Protein AF-A0AA42NVT4-F1 (afdb_monomer_lite)

Secondary structure (DSSP, 8-state):
---TT-EEEESSGGG-SB-EEEEEEEEETTEEEEEETTS-EEEGGGEEEPPHHHHHHTB-TTSHHHHHHHH---HHHHHHHHHHHHHHHHHTS---

Sequence (96 aa):
MFKVGDKVLTIDPWFGNALLIIDDFRECEGTYYAIFSDGGFFRVNALRTATRNEITAGYRAGSKEFDLYWYGQSEADAIKEYEGYQEDLIQGGESQ

Structure (mmCIF, N/CA/C/O backbone):
data_AF-A0AA42NVT4-F1
#
_entry.id   AF-A0AA42NVT4-F1
#
loop_
_atom_site.group_PDB
_atom_site.id
_atom_site.type_symbol
_atom_site.label_atom_id
_atom_site.label_alt_id
_atom_site.label_comp_id
_atom_site.label_asym_id
_atom_site.label_entity_id
_atom_site.label_seq_id
_atom_site.pdbx_PDB_ins_code
_atom_site.Cartn_x
_atom_site.Cartn_y
_atom_site.Cartn_z
_atom_site.occupancy
_atom_site.B_iso_or_equiv
_atom_site.auth_seq_id
_atom_site.auth_comp_id
_atom_site.auth_asym_id
_atom_site.auth_atom_id
_atom_site.pdbx_PDB_model_num
ATOM 1 N N . MET A 1 1 ? 15.641 -2.256 -0.823 1.00 85.38 1 MET A N 1
ATOM 2 C CA . MET A 1 1 ? 15.267 -2.504 -2.230 1.00 85.38 1 MET A CA 1
ATOM 3 C C . MET A 1 1 ? 13.919 -3.197 -2.220 1.00 85.38 1 MET A C 1
ATOM 5 O O . MET A 1 1 ? 13.759 -4.092 -1.398 1.00 85.38 1 MET A O 1
ATOM 9 N N . PHE A 1 2 ? 12.966 -2.736 -3.032 1.00 95.88 2 PHE A N 1
ATOM 10 C CA . PHE A 1 2 ? 11.622 -3.321 -3.091 1.00 95.88 2 PHE A CA 1
ATOM 11 C C . PHE A 1 2 ? 11.602 -4.628 -3.884 1.00 95.88 2 PHE A C 1
ATOM 13 O O . PHE A 1 2 ? 12.475 -4.858 -4.722 1.00 95.88 2 PHE A O 1
ATOM 20 N N . LYS A 1 3 ? 10.583 -5.451 -3.636 1.00 96.81 3 LYS A N 1
ATOM 21 C CA . LYS A 1 3 ? 10.287 -6.690 -4.363 1.00 96.81 3 LYS A CA 1
ATOM 22 C C . LYS A 1 3 ? 8.780 -6.873 -4.567 1.00 96.81 3 LYS A C 1
ATOM 24 O O . LYS A 1 3 ? 7.970 -6.239 -3.896 1.00 96.81 3 LYS A O 1
ATOM 29 N N . VAL A 1 4 ? 8.418 -7.781 -5.473 1.00 97.81 4 VAL A N 1
ATOM 30 C CA . VAL A 1 4 ? 7.027 -8.217 -5.664 1.00 97.81 4 VAL A CA 1
ATOM 31 C C . VAL A 1 4 ? 6.467 -8.748 -4.340 1.00 97.81 4 VAL A C 1
ATOM 33 O O . VAL A 1 4 ? 7.153 -9.452 -3.594 1.00 97.81 4 VAL A O 1
ATOM 36 N N . GLY A 1 5 ? 5.229 -8.366 -4.038 1.00 97.44 5 GLY A N 1
ATOM 37 C CA . GLY A 1 5 ? 4.527 -8.645 -2.789 1.00 97.44 5 GLY A CA 1
ATOM 38 C C . GLY A 1 5 ? 4.797 -7.643 -1.663 1.00 97.44 5 GLY A C 1
ATOM 39 O O . GLY A 1 5 ? 4.132 -7.719 -0.624 1.00 97.44 5 GLY A O 1
ATOM 40 N N . ASP A 1 6 ? 5.732 -6.700 -1.834 1.00 98.06 6 ASP A N 1
ATOM 41 C CA . ASP A 1 6 ? 5.938 -5.649 -0.840 1.00 98.06 6 ASP A CA 1
ATOM 42 C C . ASP A 1 6 ? 4.707 -4.744 -0.752 1.00 98.06 6 ASP A C 1
ATOM 44 O O . ASP A 1 6 ? 4.149 -4.287 -1.753 1.00 98.06 6 ASP A O 1
ATOM 48 N N . LYS A 1 7 ? 4.315 -4.469 0.492 1.00 98.19 7 LYS A N 1
ATOM 49 C CA . LYS A 1 7 ? 3.263 -3.521 0.840 1.00 98.19 7 LYS A CA 1
ATOM 50 C C . LYS A 1 7 ? 3.876 -2.133 0.988 1.00 98.19 7 LYS A C 1
ATOM 52 O O . LYS A 1 7 ? 4.753 -1.920 1.832 1.00 98.19 7 LYS A O 1
ATOM 57 N N . VAL A 1 8 ? 3.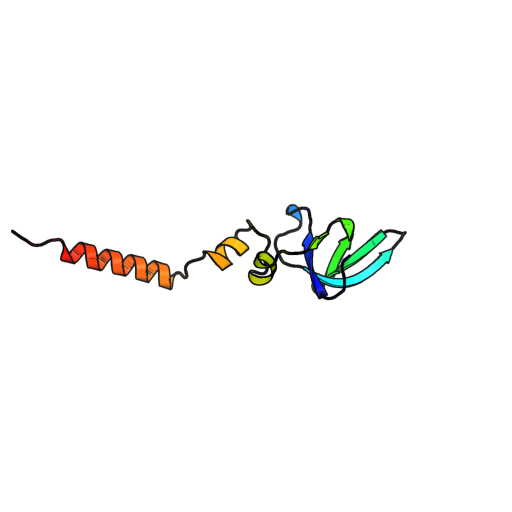428 -1.199 0.164 1.00 98.00 8 VAL A N 1
ATOM 58 C CA . VAL A 1 8 ? 4.026 0.128 0.023 1.00 98.00 8 VAL A CA 1
ATOM 59 C C . VAL A 1 8 ? 2.968 1.220 0.038 1.00 98.00 8 VAL A C 1
ATOM 61 O O . VAL A 1 8 ? 1.771 0.976 -0.099 1.00 98.00 8 VAL A O 1
ATOM 64 N N . LEU A 1 9 ? 3.442 2.444 0.219 1.00 97.75 9 LEU A N 1
ATOM 65 C CA . LEU A 1 9 ? 2.677 3.671 0.060 1.00 97.75 9 LEU A CA 1
ATOM 66 C C . LEU A 1 9 ? 3.495 4.630 -0.802 1.00 97.75 9 LEU A C 1
ATOM 68 O O . LEU A 1 9 ? 4.729 4.558 -0.835 1.00 97.75 9 LEU A O 1
ATOM 72 N N . THR A 1 10 ? 2.827 5.571 -1.459 1.00 97.12 10 THR A N 1
ATOM 73 C CA . THR A 1 10 ? 3.513 6.729 -2.037 1.00 97.12 10 THR A CA 1
ATOM 74 C C . THR A 1 10 ? 4.207 7.532 -0.936 1.00 97.12 10 THR A C 1
ATOM 76 O O . THR A 1 10 ? 3.798 7.525 0.227 1.00 97.12 10 THR A O 1
ATOM 79 N N . ILE A 1 11 ? 5.276 8.248 -1.261 1.00 96.31 11 ILE A N 1
ATOM 80 C CA . ILE A 1 11 ? 5.899 9.167 -0.301 1.00 96.31 11 ILE A CA 1
ATOM 81 C C . ILE A 1 11 ? 4.930 10.322 -0.021 1.00 96.31 11 ILE A C 1
ATOM 83 O O . ILE A 1 11 ? 4.578 10.564 1.136 1.00 96.31 11 ILE A O 1
ATOM 87 N N . ASP A 1 12 ? 4.433 10.955 -1.085 1.00 95.06 12 ASP A N 1
ATOM 88 C CA . ASP A 1 12 ? 3.481 12.059 -1.006 1.00 95.06 12 ASP A CA 1
ATOM 89 C C . ASP A 1 12 ? 2.057 11.542 -0.691 1.00 95.06 12 ASP A C 1
ATOM 91 O O . ASP A 1 12 ? 1.528 10.708 -1.440 1.00 95.06 12 ASP A O 1
ATOM 95 N N . PRO A 1 13 ? 1.437 11.991 0.419 1.00 93.44 13 PRO A N 1
ATOM 96 C CA . PRO A 1 13 ? 0.093 11.578 0.821 1.00 93.44 13 PRO A CA 1
ATOM 97 C C . PRO A 1 13 ? -1.021 12.056 -0.117 1.00 93.44 13 PRO A C 1
ATOM 99 O O . PRO A 1 13 ? -2.116 11.50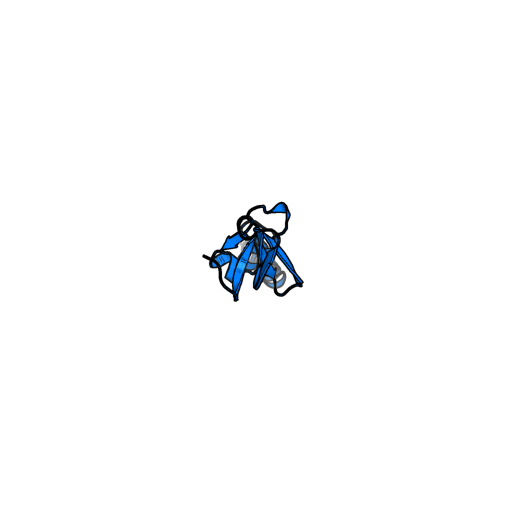1 -0.061 1.00 93.44 13 PRO A O 1
ATOM 102 N N . TRP A 1 14 ? -0.772 13.029 -0.998 1.00 94.38 14 TRP A N 1
ATOM 103 C CA . TRP A 1 14 ? -1.771 13.512 -1.955 1.00 94.38 14 TRP A CA 1
ATOM 104 C C . TRP A 1 14 ? -2.291 12.407 -2.890 1.00 94.38 14 TRP A C 1
ATOM 106 O O . TRP A 1 14 ? -3.451 12.428 -3.292 1.00 94.38 14 TRP A O 1
ATOM 116 N N . PHE A 1 15 ? -1.462 11.401 -3.185 1.00 92.44 15 PHE A N 1
ATOM 117 C CA . PHE A 1 15 ? -1.828 10.264 -4.040 1.00 92.44 15 PHE A CA 1
ATOM 118 C C . PHE A 1 15 ? -2.690 9.202 -3.345 1.00 92.44 15 PHE A C 1
ATOM 120 O O . PHE A 1 15 ? -3.084 8.227 -3.982 1.00 92.44 15 PHE A O 1
ATOM 127 N N . GLY A 1 16 ? -2.987 9.380 -2.058 1.00 93.12 16 GLY A N 1
ATOM 128 C CA . GLY A 1 16 ? -3.917 8.540 -1.322 1.00 93.12 16 GLY A CA 1
ATOM 129 C C . GLY A 1 16 ? -3.326 7.855 -0.094 1.00 93.12 16 GLY A C 1
ATOM 130 O O . GLY A 1 16 ? -2.131 7.917 0.226 1.00 93.12 16 GLY A O 1
ATOM 131 N N . ASN A 1 17 ? -4.239 7.188 0.610 1.00 95.94 17 ASN A N 1
ATOM 132 C CA . ASN A 1 17 ? -3.988 6.568 1.906 1.00 95.94 17 ASN A CA 1
ATOM 133 C C . ASN A 1 17 ? -4.059 5.040 1.869 1.00 95.94 17 ASN A C 1
ATOM 135 O O . ASN A 1 17 ? -3.671 4.410 2.847 1.00 95.94 17 ASN A O 1
ATOM 139 N N . ALA A 1 18 ? -4.559 4.447 0.784 1.00 94.12 18 ALA A N 1
ATOM 140 C CA . ALA A 1 18 ? -4.698 3.002 0.666 1.00 94.12 18 ALA A CA 1
ATOM 141 C C . ALA A 1 18 ? -3.336 2.326 0.480 1.00 94.12 18 ALA A C 1
ATOM 143 O O . ALA A 1 18 ? -2.457 2.849 -0.208 1.00 94.12 18 ALA A O 1
ATOM 144 N N . LEU A 1 19 ? -3.175 1.151 1.087 1.00 95.81 19 LEU A N 1
ATOM 145 C CA . LEU A 1 19 ? -2.003 0.313 0.874 1.00 95.81 19 LEU A CA 1
ATOM 146 C C . LEU A 1 19 ? -1.928 -0.165 -0.582 1.00 95.81 19 LEU A C 1
ATOM 148 O O . LEU A 1 19 ? -2.907 -0.678 -1.118 1.00 95.81 19 LEU A O 1
ATOM 152 N N . LEU A 1 20 ? -0.741 -0.085 -1.176 1.00 97.12 20 LEU A N 1
ATOM 153 C CA . LEU A 1 20 ? -0.456 -0.637 -2.497 1.00 97.12 20 LEU A CA 1
ATOM 154 C C . LEU A 1 20 ? 0.382 -1.908 -2.347 1.00 97.12 20 LEU A C 1
ATOM 156 O O . LEU A 1 20 ? 1.237 -1.998 -1.462 1.00 97.12 20 LEU A O 1
ATOM 160 N N . ILE A 1 21 ? 0.156 -2.893 -3.214 1.00 98.00 21 ILE A N 1
ATOM 161 C CA . ILE A 1 21 ? 0.935 -4.135 -3.252 1.00 98.00 21 ILE A CA 1
ATOM 162 C C . ILE A 1 21 ? 1.632 -4.199 -4.599 1.00 98.00 21 ILE A C 1
ATOM 164 O O . ILE A 1 21 ? 0.970 -4.147 -5.632 1.00 98.00 21 ILE A O 1
ATOM 168 N N . ILE A 1 22 ? 2.959 -4.295 -4.581 1.00 98.38 22 ILE A N 1
ATOM 169 C CA . ILE A 1 22 ? 3.744 -4.434 -5.808 1.00 98.38 22 ILE A CA 1
ATOM 170 C C . ILE A 1 22 ? 3.469 -5.807 -6.420 1.00 98.38 22 ILE A C 1
ATOM 172 O O . ILE A 1 22 ? 3.697 -6.824 -5.767 1.00 98.38 22 ILE A O 1
ATOM 176 N N . ASP A 1 23 ? 3.028 -5.823 -7.669 1.00 98.25 23 ASP A N 1
ATOM 177 C CA . ASP A 1 23 ? 2.758 -7.035 -8.444 1.00 98.25 23 ASP A CA 1
ATOM 178 C C . ASP A 1 23 ? 3.855 -7.299 -9.484 1.00 98.25 23 ASP A C 1
ATOM 180 O O . ASP A 1 23 ? 4.299 -8.431 -9.655 1.00 98.25 23 ASP A O 1
ATOM 184 N N . ASP A 1 24 ? 4.375 -6.241 -10.110 1.00 98.00 24 ASP A N 1
ATOM 185 C CA . ASP A 1 24 ? 5.433 -6.342 -11.116 1.00 98.00 24 ASP A CA 1
ATOM 186 C C . ASP A 1 24 ? 6.309 -5.079 -11.141 1.00 98.00 24 ASP A C 1
ATOM 188 O O . ASP A 1 24 ? 5.982 -4.048 -10.544 1.00 98.00 24 ASP A O 1
ATOM 192 N N . PHE A 1 25 ? 7.428 -5.145 -11.857 1.00 97.50 25 PHE A N 1
ATOM 193 C CA . PHE A 1 25 ? 8.259 -3.993 -12.168 1.00 97.50 25 PHE A CA 1
ATOM 194 C C . PHE A 1 25 ? 8.477 -3.855 -13.669 1.00 97.50 25 PHE A C 1
ATOM 196 O O . PHE A 1 25 ? 8.766 -4.820 -14.372 1.00 97.50 25 PHE A O 1
ATOM 203 N N . ARG A 1 26 ? 8.440 -2.614 -14.156 1.00 96.81 26 ARG A N 1
ATOM 204 C CA . ARG A 1 26 ? 8.715 -2.301 -15.558 1.00 96.81 26 ARG A CA 1
ATOM 205 C C . ARG A 1 26 ? 9.737 -1.184 -15.672 1.00 96.81 26 ARG A C 1
ATOM 207 O O . ARG A 1 26 ? 9.596 -0.131 -15.055 1.00 96.81 26 ARG A O 1
ATOM 214 N N . GLU A 1 27 ? 10.738 -1.400 -16.514 1.00 95.75 27 GLU A N 1
ATOM 215 C CA . GLU A 1 27 ? 11.659 -0.351 -16.936 1.00 95.75 27 GLU A CA 1
ATOM 216 C C . GLU A 1 27 ? 11.178 0.266 -18.252 1.00 95.75 27 GLU A C 1
ATOM 218 O O . GLU A 1 27 ? 10.811 -0.446 -19.187 1.00 95.75 27 GLU A O 1
ATOM 223 N N . CYS A 1 28 ? 11.165 1.595 -18.324 1.00 93.06 28 CYS A N 1
ATOM 224 C CA . CYS A 1 28 ? 10.860 2.341 -19.538 1.00 93.06 28 CYS A CA 1
ATOM 225 C C . CYS A 1 28 ? 11.734 3.596 -19.582 1.00 93.06 28 CYS A C 1
ATOM 227 O O . CYS A 1 28 ? 11.743 4.365 -18.620 1.00 93.06 28 CYS A O 1
ATOM 229 N N . GLU A 1 29 ? 12.484 3.782 -20.673 1.00 93.44 29 GLU A N 1
ATOM 230 C CA . GLU A 1 29 ? 13.361 4.947 -20.891 1.00 93.44 29 GLU A CA 1
ATOM 231 C C . GLU A 1 29 ? 14.313 5.231 -19.706 1.00 93.44 29 GLU A C 1
ATOM 233 O O . GLU A 1 29 ? 14.506 6.372 -19.291 1.00 93.44 29 GLU A O 1
ATOM 238 N N . GLY A 1 30 ? 14.878 4.177 -19.104 1.00 92.19 30 GLY A N 1
ATOM 239 C CA . GLY A 1 30 ? 15.788 4.286 -17.955 1.00 92.19 30 GLY A CA 1
ATOM 240 C C . GLY A 1 30 ? 15.111 4.655 -16.629 1.00 92.19 30 GLY A C 1
ATOM 241 O O . GLY A 1 30 ? 15.790 4.905 -15.635 1.00 92.19 30 GLY A O 1
ATOM 242 N N . THR A 1 31 ? 13.777 4.692 -16.586 1.00 93.94 31 THR A N 1
ATOM 243 C CA . THR A 1 31 ? 13.002 4.874 -15.355 1.00 93.94 31 THR A CA 1
ATOM 244 C C . THR A 1 31 ? 12.365 3.556 -14.928 1.00 93.94 31 THR A C 1
ATOM 246 O O . THR A 1 31 ? 11.742 2.865 -15.733 1.00 93.94 31 THR A O 1
ATOM 249 N N . TYR A 1 32 ? 12.483 3.233 -13.640 1.00 95.12 32 TYR A N 1
ATOM 250 C CA . TYR A 1 32 ? 11.940 2.008 -13.057 1.00 95.12 32 TYR A CA 1
ATOM 251 C C . TYR A 1 32 ? 10.606 2.273 -12.347 1.00 95.12 32 TYR A C 1
ATOM 253 O O . TYR A 1 32 ? 10.517 3.123 -11.451 1.00 95.12 32 TYR A O 1
ATOM 261 N N . TYR A 1 33 ? 9.572 1.541 -12.748 1.00 97.56 33 TYR A N 1
ATOM 262 C CA . TYR A 1 33 ? 8.207 1.650 -12.243 1.00 97.56 33 TYR A CA 1
ATOM 263 C C . TYR A 1 33 ? 7.814 0.378 -11.497 1.00 97.56 33 TYR A C 1
ATOM 265 O O . TYR A 1 33 ? 8.128 -0.723 -11.945 1.00 97.56 33 TYR A O 1
ATOM 273 N N . ALA A 1 34 ? 7.105 0.535 -10.381 1.00 97.88 34 ALA A N 1
ATOM 274 C CA . ALA A 1 34 ? 6.360 -0.549 -9.756 1.00 97.88 34 ALA A CA 1
ATOM 275 C C . ALA A 1 34 ? 4.925 -0.528 -10.288 1.00 97.88 34 ALA A C 1
ATOM 277 O O . ALA A 1 34 ? 4.309 0.540 -10.363 1.00 97.88 34 ALA A O 1
ATOM 278 N N . ILE A 1 35 ? 4.424 -1.702 -10.647 1.00 97.94 35 ILE A N 1
ATOM 279 C CA . ILE A 1 35 ? 3.042 -1.951 -11.049 1.00 97.94 35 ILE A CA 1
ATOM 280 C C . ILE A 1 35 ? 2.328 -2.580 -9.856 1.00 97.94 35 ILE A C 1
ATOM 282 O O . ILE A 1 35 ? 2.888 -3.464 -9.202 1.00 97.94 35 ILE A O 1
ATOM 286 N N . PHE A 1 36 ? 1.123 -2.114 -9.547 1.00 97.50 36 PHE A N 1
ATOM 287 C CA . PHE A 1 36 ? 0.370 -2.568 -8.381 1.00 97.50 36 PHE A CA 1
ATOM 288 C C . PHE A 1 36 ? -0.765 -3.512 -8.761 1.00 97.50 36 PHE A C 1
ATOM 290 O O . PHE A 1 36 ? -1.293 -3.460 -9.871 1.00 97.50 36 PHE A O 1
ATOM 297 N N . SER A 1 37 ? -1.183 -4.340 -7.803 1.00 94.88 37 SER A N 1
ATOM 298 C CA . SER A 1 37 ? -2.266 -5.316 -7.983 1.00 94.88 37 SER A CA 1
ATOM 299 C C . SER A 1 37 ? -3.624 -4.695 -8.345 1.00 94.88 37 SER A C 1
ATOM 301 O O . SER A 1 37 ? -4.504 -5.391 -8.842 1.00 94.88 37 SER A O 1
ATOM 303 N N . ASP A 1 38 ? -3.819 -3.402 -8.075 1.00 92.06 38 ASP A N 1
ATOM 304 C CA . ASP A 1 38 ? -5.022 -2.638 -8.433 1.00 92.06 38 ASP A CA 1
ATOM 305 C C . ASP A 1 38 ? -4.972 -2.039 -9.855 1.00 92.06 38 ASP A C 1
ATOM 307 O O . ASP A 1 38 ? -5.921 -1.385 -10.288 1.00 92.06 38 ASP A O 1
ATOM 311 N N . GLY A 1 39 ? -3.885 -2.275 -10.597 1.00 91.12 39 GLY A N 1
ATOM 312 C CA . GLY A 1 39 ? -3.664 -1.764 -11.950 1.00 91.12 39 GLY A CA 1
ATOM 313 C C . GLY A 1 39 ? -2.979 -0.395 -12.017 1.00 91.12 39 GLY A C 1
ATOM 314 O O . GLY A 1 39 ? -2.710 0.089 -13.118 1.00 91.12 39 GLY A O 1
ATOM 315 N N . GLY A 1 40 ? -2.673 0.236 -10.878 1.00 94.69 40 GLY A N 1
ATOM 316 C CA . GLY A 1 40 ? -1.910 1.482 -10.817 1.00 94.69 40 GLY A CA 1
ATOM 317 C C . GLY A 1 40 ? -0.405 1.290 -11.039 1.00 94.69 40 GLY A C 1
ATOM 318 O O . GLY A 1 40 ? 0.121 0.175 -11.024 1.00 94.69 40 GLY A O 1
ATOM 319 N N . PHE A 1 41 ? 0.323 2.398 -11.203 1.00 96.12 41 PHE A N 1
ATOM 320 C CA . PHE A 1 41 ? 1.787 2.385 -11.243 1.00 96.12 41 PHE A CA 1
ATOM 321 C C . PHE A 1 41 ? 2.395 3.669 -10.672 1.00 96.12 41 PHE A C 1
ATOM 323 O O . PHE A 1 41 ? 1.836 4.756 -10.803 1.00 96.12 41 PHE A O 1
ATOM 330 N N . PHE A 1 42 ? 3.584 3.551 -10.080 1.00 97.00 42 PHE A N 1
ATOM 331 C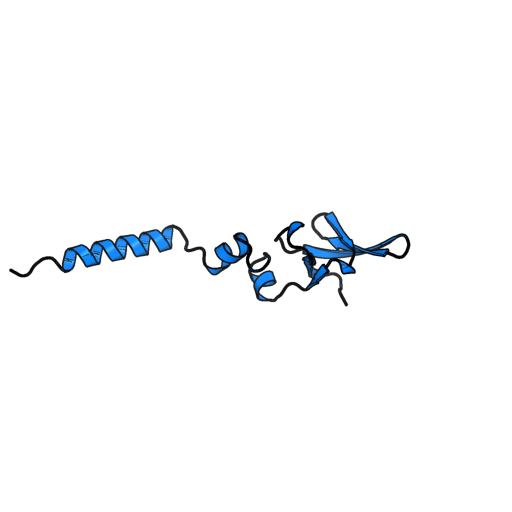 CA . PHE A 1 42 ? 4.405 4.687 -9.653 1.00 97.00 42 PHE A CA 1
ATOM 332 C C . PHE A 1 42 ? 5.877 4.419 -9.946 1.00 97.00 42 PHE A C 1
ATOM 334 O O . PHE A 1 42 ? 6.331 3.274 -9.990 1.00 97.00 42 PHE A O 1
ATOM 341 N N . ARG A 1 43 ? 6.656 5.493 -10.112 1.00 96.12 43 ARG A N 1
ATOM 342 C CA . ARG A 1 43 ? 8.118 5.385 -10.116 1.00 96.12 43 ARG A CA 1
ATOM 343 C C . ARG A 1 43 ? 8.575 4.837 -8.772 1.00 96.12 43 ARG A C 1
ATOM 345 O O . ARG A 1 43 ? 8.087 5.270 -7.731 1.00 96.12 43 ARG A O 1
ATOM 352 N N . VAL A 1 44 ? 9.556 3.944 -8.783 1.00 96.19 44 VAL A N 1
ATOM 353 C CA . VAL A 1 44 ? 10.030 3.298 -7.552 1.00 96.19 44 VAL A CA 1
ATOM 354 C C . VAL A 1 44 ? 10.570 4.302 -6.525 1.00 96.19 44 VAL A C 1
ATOM 356 O O . VAL A 1 44 ? 10.398 4.111 -5.324 1.00 96.19 44 VAL A O 1
ATOM 359 N N . ASN A 1 45 ? 11.154 5.415 -6.975 1.00 95.12 45 ASN A N 1
ATOM 360 C CA . ASN A 1 45 ? 11.637 6.481 -6.092 1.00 95.12 45 ASN A CA 1
ATOM 361 C C . ASN A 1 45 ? 10.524 7.324 -5.442 1.00 95.12 45 ASN A C 1
ATOM 363 O O . ASN A 1 45 ? 10.819 8.110 -4.548 1.00 95.12 45 ASN A O 1
ATOM 367 N N . ALA A 1 46 ? 9.269 7.171 -5.870 1.00 96.56 46 ALA A N 1
ATOM 368 C CA . ALA A 1 46 ? 8.109 7.826 -5.276 1.00 96.56 46 ALA A CA 1
ATOM 369 C C . ALA A 1 46 ? 7.439 6.966 -4.188 1.00 96.56 46 ALA A C 1
ATOM 371 O O . ALA A 1 46 ? 6.373 7.335 -3.693 1.00 96.56 46 ALA A O 1
ATOM 372 N N . LEU A 1 47 ? 8.039 5.828 -3.817 1.00 97.50 47 LEU A N 1
ATOM 373 C CA . LEU A 1 47 ? 7.473 4.846 -2.893 1.00 97.50 47 LEU A CA 1
ATOM 374 C C . LEU A 1 47 ? 8.277 4.731 -1.599 1.00 97.50 47 LEU A C 1
ATOM 376 O O . LEU A 1 47 ? 9.496 4.896 -1.573 1.00 97.50 47 LEU A O 1
ATOM 380 N N . ARG A 1 48 ? 7.578 4.361 -0.526 1.00 97.50 48 ARG A N 1
ATOM 381 C CA . ARG A 1 48 ? 8.155 3.921 0.747 1.00 97.50 48 ARG A CA 1
ATOM 382 C C . ARG A 1 48 ? 7.511 2.617 1.200 1.00 97.50 48 ARG A C 1
ATOM 384 O O . ARG A 1 48 ? 6.350 2.346 0.894 1.00 97.50 48 ARG A O 1
ATOM 391 N N . THR A 1 49 ? 8.235 1.836 1.991 1.00 97.62 49 THR A N 1
ATOM 392 C CA . THR A 1 49 ? 7.658 0.665 2.657 1.00 97.62 49 THR A CA 1
ATOM 393 C C . THR A 1 49 ? 6.562 1.108 3.626 1.00 97.62 49 THR A C 1
ATOM 395 O O . THR A 1 49 ? 6.709 2.117 4.328 1.00 97.62 49 THR A O 1
ATOM 398 N N . ALA A 1 50 ? 5.4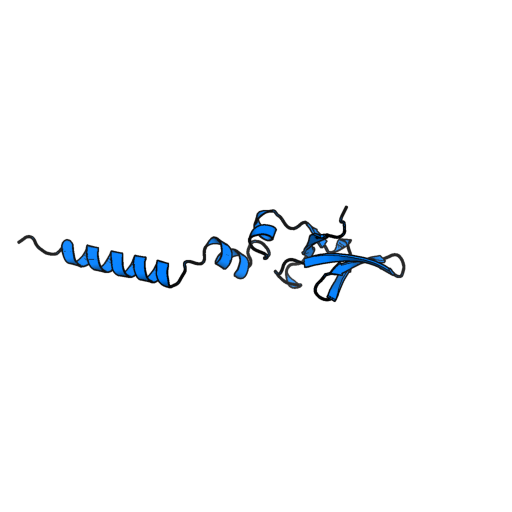59 0.364 3.668 1.00 97.69 50 ALA A N 1
ATOM 399 C CA . ALA A 1 50 ? 4.454 0.550 4.701 1.00 97.69 50 ALA A CA 1
ATOM 400 C C . ALA A 1 50 ? 4.993 0.055 6.054 1.00 97.69 50 ALA A C 1
ATOM 402 O O . ALA A 1 50 ? 5.704 -0.950 6.136 1.00 97.69 50 ALA A O 1
ATOM 403 N N . THR A 1 51 ? 4.667 0.762 7.131 1.00 97.62 51 THR A N 1
ATOM 404 C CA . THR A 1 51 ? 4.991 0.316 8.491 1.00 97.62 51 THR A CA 1
ATOM 405 C C . THR A 1 51 ? 4.095 -0.853 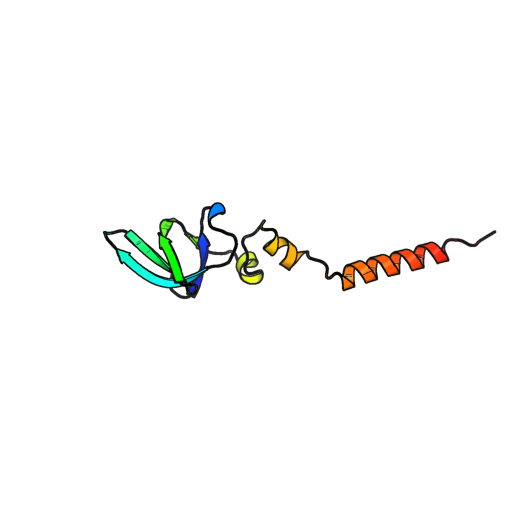8.905 1.00 97.62 51 THR A C 1
ATOM 407 O O . THR A 1 51 ? 3.050 -1.097 8.305 1.00 97.62 51 THR A O 1
ATOM 410 N N . ARG A 1 52 ? 4.461 -1.572 9.974 1.00 97.69 52 ARG A N 1
ATOM 411 C CA . ARG A 1 52 ? 3.644 -2.687 10.483 1.00 97.69 52 ARG A CA 1
ATOM 412 C C . ARG A 1 52 ? 2.212 -2.258 10.816 1.00 97.69 52 ARG A C 1
ATOM 414 O O . ARG A 1 52 ? 1.286 -2.982 10.479 1.00 97.69 52 ARG A O 1
ATOM 421 N N . ASN A 1 53 ? 2.033 -1.093 11.436 1.00 96.88 53 ASN A N 1
ATOM 422 C CA . ASN A 1 53 ? 0.703 -0.612 11.816 1.00 96.88 53 ASN A CA 1
ATOM 423 C C . ASN A 1 53 ? -0.132 -0.240 10.590 1.00 96.88 53 ASN A C 1
ATOM 425 O O . ASN A 1 53 ? -1.316 -0.551 10.550 1.00 96.88 53 ASN A O 1
ATOM 429 N N . GLU A 1 54 ? 0.488 0.375 9.581 1.00 97.69 54 GLU A N 1
ATOM 430 C CA . GLU A 1 54 ? -0.174 0.672 8.306 1.00 97.69 54 GLU A CA 1
ATOM 431 C C . GLU A 1 54 ? -0.568 -0.610 7.573 1.00 97.69 54 GLU A C 1
ATOM 433 O O . GLU A 1 54 ? -1.673 -0.704 7.057 1.00 97.69 54 GLU A O 1
ATOM 438 N N . ILE A 1 55 ? 0.296 -1.631 7.582 1.00 97.88 55 ILE A N 1
ATOM 439 C CA . ILE A 1 55 ? -0.009 -2.946 7.005 1.00 97.88 55 ILE A CA 1
ATOM 440 C C . ILE A 1 55 ? -1.198 -3.599 7.715 1.00 97.88 55 ILE A C 1
ATOM 442 O O . ILE A 1 55 ? -2.060 -4.158 7.044 1.00 97.88 55 ILE A O 1
ATOM 446 N N . THR A 1 56 ? -1.238 -3.546 9.048 1.00 95.94 56 THR A N 1
ATOM 447 C CA . THR A 1 56 ? -2.338 -4.114 9.838 1.00 95.94 56 THR A CA 1
ATOM 448 C C . THR A 1 56 ? -3.654 -3.383 9.575 1.00 95.94 56 THR A C 1
ATOM 450 O O . THR A 1 56 ? -4.673 -4.037 9.380 1.00 95.94 56 THR A O 1
ATOM 453 N N . ALA A 1 57 ? -3.627 -2.049 9.532 1.00 94.69 57 ALA A N 1
ATOM 454 C CA . ALA A 1 57 ? -4.817 -1.239 9.284 1.00 94.69 57 ALA A CA 1
ATOM 455 C C . ALA A 1 57 ? -5.263 -1.245 7.813 1.00 94.69 57 ALA A C 1
ATOM 457 O O . ALA A 1 57 ? -6.432 -1.026 7.527 1.00 94.69 57 ALA A O 1
ATOM 458 N N . GLY A 1 58 ? -4.339 -1.461 6.873 1.00 96.06 58 GLY A N 1
ATOM 459 C CA . GLY A 1 58 ? -4.574 -1.306 5.434 1.00 96.06 58 GLY A CA 1
ATOM 460 C C . GLY A 1 58 ? -4.519 0.146 4.936 1.00 96.06 58 GLY A C 1
ATOM 461 O O . GLY A 1 58 ? -4.760 0.393 3.754 1.00 96.06 58 GLY A O 1
ATOM 462 N N . TYR A 1 59 ? -4.169 1.099 5.806 1.00 96.62 59 TYR A N 1
ATOM 463 C CA . TYR A 1 59 ? -4.204 2.536 5.521 1.00 96.62 59 TYR A CA 1
ATOM 464 C C . TYR A 1 59 ? -2.960 3.268 6.041 1.00 96.62 59 TYR A C 1
ATOM 466 O O . TYR A 1 59 ? -2.294 2.814 6.972 1.00 96.62 59 TYR A O 1
ATOM 474 N N . ARG A 1 60 ? -2.653 4.429 5.450 1.00 97.62 60 ARG A N 1
ATOM 475 C CA . ARG A 1 60 ? -1.588 5.349 5.879 1.00 97.62 60 ARG A CA 1
ATOM 476 C C . ARG A 1 60 ? -1.849 5.862 7.294 1.00 97.62 60 ARG A C 1
ATOM 478 O O . ARG A 1 60 ? -2.953 6.310 7.597 1.00 97.62 60 ARG A O 1
ATOM 485 N N . ALA A 1 61 ? -0.809 5.897 8.121 1.00 95.81 61 ALA A N 1
ATOM 486 C CA . ALA A 1 61 ? -0.891 6.471 9.458 1.00 95.81 61 ALA A CA 1
ATOM 487 C C . ALA A 1 61 ? -1.297 7.957 9.405 1.00 95.81 61 ALA A C 1
ATOM 489 O O . ALA A 1 61 ? -0.761 8.721 8.600 1.00 95.81 61 ALA A O 1
ATOM 490 N N . GLY A 1 62 ? -2.238 8.357 10.264 1.00 93.06 62 GLY A N 1
ATOM 491 C CA . GLY A 1 62 ? -2.801 9.713 10.296 1.00 93.06 62 GLY A CA 1
ATOM 492 C C . GLY A 1 62 ? -3.895 9.981 9.256 1.00 93.06 62 GLY A C 1
ATOM 493 O O . GLY A 1 62 ? -4.342 11.118 9.122 1.00 93.06 62 GLY A O 1
ATOM 494 N N . SER A 1 63 ? -4.321 8.963 8.499 1.00 95.31 63 SER A N 1
ATOM 495 C CA . SER A 1 63 ? -5.554 9.038 7.711 1.00 95.31 63 SER A CA 1
ATOM 496 C C . SER A 1 63 ? -6.775 8.742 8.581 1.00 95.31 63 SER A C 1
ATOM 498 O O . SER A 1 63 ? -6.687 8.002 9.561 1.00 95.31 63 SER A O 1
ATOM 500 N N . LYS A 1 64 ? -7.937 9.271 8.186 1.00 94.00 64 LYS A N 1
ATOM 501 C CA . LYS A 1 64 ? -9.203 9.007 8.881 1.00 94.00 64 LYS A CA 1
ATOM 502 C C . LYS A 1 64 ? -9.504 7.508 8.939 1.00 94.00 64 LYS A C 1
ATOM 504 O O . LYS A 1 64 ? -9.978 7.020 9.955 1.00 94.00 64 LYS A O 1
ATOM 509 N N . GLU A 1 65 ? -9.235 6.779 7.861 1.00 94.50 65 GLU A N 1
ATOM 510 C CA . GLU A 1 65 ? -9.464 5.337 7.767 1.00 94.50 65 GLU A CA 1
ATOM 511 C C . GLU A 1 65 ? -8.564 4.553 8.731 1.00 94.50 65 GLU A C 1
ATOM 513 O O . GLU A 1 65 ? -9.018 3.603 9.366 1.00 94.50 65 GLU A O 1
ATOM 518 N N . PHE A 1 66 ? -7.309 4.984 8.890 1.00 94.75 66 PHE A N 1
ATOM 519 C CA . PHE A 1 66 ? -6.397 4.414 9.879 1.00 94.75 66 PHE A CA 1
ATOM 520 C C . PHE A 1 66 ? -6.903 4.642 11.306 1.00 94.75 66 PHE A C 1
ATOM 522 O O . PHE A 1 66 ? -6.923 3.706 12.104 1.00 94.75 66 PHE A O 1
ATOM 529 N N . ASP A 1 67 ? -7.343 5.861 11.617 1.00 93.81 67 ASP A N 1
ATOM 530 C CA . ASP A 1 67 ? -7.851 6.188 12.949 1.00 93.81 67 ASP A CA 1
ATOM 531 C C . ASP A 1 67 ? -9.151 5.436 13.250 1.00 93.81 67 ASP A C 1
ATOM 533 O O . ASP A 1 67 ? -9.319 4.915 14.348 1.00 93.81 67 ASP A O 1
ATOM 537 N N . LEU A 1 68 ? -10.042 5.295 12.266 1.00 92.19 68 LEU A N 1
ATOM 538 C CA . LEU A 1 68 ? -11.252 4.484 12.398 1.00 92.19 68 LEU A CA 1
ATOM 539 C C . LEU A 1 68 ? -10.935 3.005 12.641 1.00 92.19 68 LEU A C 1
ATOM 541 O O . LEU A 1 68 ? -11.620 2.375 13.439 1.00 92.19 68 LEU A O 1
ATOM 545 N N . TYR A 1 69 ? -9.901 2.451 12.002 1.00 91.19 69 TYR A N 1
ATOM 546 C CA . TYR A 1 69 ? -9.500 1.061 12.229 1.00 91.19 69 TYR A CA 1
ATOM 547 C C . TYR A 1 69 ? -9.043 0.811 13.676 1.00 91.19 69 TYR A C 1
ATOM 549 O O . TYR A 1 69 ? -9.391 -0.212 14.261 1.00 91.19 69 TYR A O 1
ATOM 557 N N . TRP A 1 70 ? -8.256 1.724 14.257 1.00 90.12 70 TRP A N 1
ATOM 558 C CA . TRP A 1 70 ? -7.679 1.539 15.597 1.00 90.12 70 TRP A CA 1
ATOM 559 C C . TRP A 1 70 ? -8.549 2.069 16.738 1.00 90.12 70 TRP A C 1
ATOM 561 O O . TRP A 1 70 ? -8.489 1.534 17.844 1.00 90.12 70 TRP A O 1
ATOM 571 N N . TYR A 1 71 ? -9.311 3.132 16.487 1.00 86.75 71 TYR A N 1
ATOM 572 C CA . TYR A 1 71 ? -10.000 3.922 17.511 1.00 86.75 71 TYR A CA 1
ATOM 573 C C . TYR A 1 71 ? -11.479 4.156 17.208 1.00 86.75 71 TYR A C 1
ATOM 575 O O . TYR A 1 71 ? -12.173 4.768 18.019 1.00 86.75 71 TYR A O 1
ATOM 583 N N . GLY A 1 72 ? -11.976 3.704 16.055 1.00 83.75 72 GLY A N 1
ATOM 584 C CA . GLY A 1 72 ? -13.402 3.722 15.772 1.00 83.75 72 GLY A CA 1
ATOM 585 C C . GLY A 1 72 ? -14.115 2.783 16.736 1.00 83.75 72 GLY A C 1
ATOM 586 O O . GLY A 1 72 ? -14.109 1.570 16.537 1.00 83.75 72 GLY A O 1
ATOM 587 N N . GLN A 1 73 ? -14.721 3.334 17.790 1.00 65.94 73 G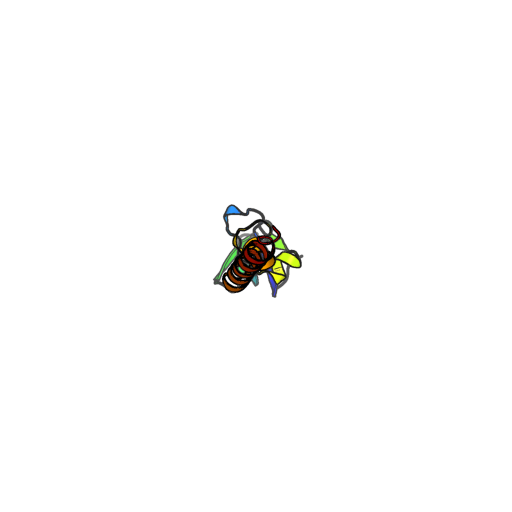LN A N 1
ATOM 588 C CA . GLN A 1 73 ? -15.703 2.599 18.580 1.00 65.94 73 GLN A CA 1
ATOM 589 C C . GLN A 1 73 ? -16.832 2.151 17.645 1.00 65.94 73 GLN A C 1
ATOM 591 O O . GLN A 1 73 ? -17.286 2.921 16.792 1.00 65.94 73 GLN A O 1
ATOM 596 N N . SER A 1 74 ? -17.294 0.908 17.792 1.00 66.12 74 SER A N 1
ATOM 597 C CA . SER A 1 74 ? -18.528 0.507 17.124 1.00 66.12 74 SER A CA 1
ATOM 598 C C . SER A 1 74 ? -19.684 1.329 17.709 1.00 66.12 74 SER A C 1
ATOM 600 O O . SER A 1 74 ? -19.686 1.610 18.908 1.00 66.12 74 SER A O 1
ATOM 602 N N . GLU A 1 75 ? -20.679 1.716 16.902 1.00 59.19 75 GLU A N 1
ATOM 603 C CA . GLU A 1 75 ? -21.884 2.389 17.428 1.00 59.19 75 GLU A CA 1
ATOM 604 C C . GLU A 1 75 ? -22.499 1.598 18.594 1.00 59.19 75 GLU A C 1
ATOM 606 O O . GLU A 1 75 ? -22.981 2.188 19.553 1.00 59.19 75 GLU A O 1
ATOM 611 N N . ALA A 1 76 ? -22.414 0.265 18.562 1.00 59.53 76 ALA A N 1
ATOM 612 C CA . ALA A 1 76 ? -22.885 -0.598 19.639 1.00 59.53 76 ALA A CA 1
ATOM 613 C C . ALA A 1 76 ? -22.090 -0.442 20.949 1.00 59.53 76 ALA A C 1
ATOM 615 O O . ALA A 1 76 ? -22.675 -0.557 22.024 1.00 59.53 76 ALA A O 1
ATOM 616 N N . ASP A 1 77 ? -20.783 -0.182 20.882 1.00 59.91 77 ASP A N 1
ATOM 617 C CA . ASP A 1 77 ? -19.953 0.049 22.069 1.00 59.91 77 ASP A CA 1
ATOM 618 C C . ASP A 1 77 ? -20.165 1.461 22.631 1.00 59.91 77 ASP A C 1
ATOM 620 O O . ASP A 1 77 ? -20.272 1.618 23.845 1.00 59.91 77 ASP A O 1
ATOM 624 N N . ALA A 1 78 ? -20.345 2.461 21.762 1.00 59.47 78 ALA A N 1
ATOM 625 C CA . ALA A 1 78 ? -20.697 3.822 22.173 1.00 59.47 78 ALA A CA 1
ATOM 626 C C . ALA A 1 78 ? -22.103 3.902 22.806 1.00 59.47 78 ALA A C 1
ATOM 628 O O . ALA A 1 78 ? -22.308 4.628 23.778 1.00 59.47 78 ALA A O 1
ATOM 629 N N . ILE A 1 79 ? -23.074 3.130 22.292 1.00 59.91 79 ILE A N 1
ATOM 630 C CA . ILE A 1 79 ? -24.428 3.031 22.863 1.00 59.91 79 ILE A CA 1
ATOM 631 C C . ILE A 1 79 ? -24.395 2.345 24.233 1.00 59.91 79 ILE A C 1
ATOM 633 O O . ILE A 1 79 ? -24.992 2.867 25.168 1.00 59.91 79 ILE A O 1
ATOM 637 N N . LYS A 1 80 ? -23.662 1.233 24.394 1.00 59.66 80 LYS A N 1
ATOM 638 C CA . LYS A 1 80 ? -23.520 0.562 25.701 1.00 59.66 80 LYS A CA 1
ATOM 639 C C . LYS A 1 80 ? -22.862 1.451 26.751 1.00 59.66 80 LYS A C 1
ATOM 641 O O . LYS A 1 80 ? -23.260 1.419 27.911 1.00 59.66 80 LYS A O 1
ATOM 646 N N . GLU A 1 81 ? -21.857 2.227 26.353 1.00 58.78 81 GLU A N 1
ATOM 647 C CA . GLU A 1 81 ? -21.209 3.196 27.234 1.00 58.78 81 GLU A CA 1
ATOM 648 C C . GLU A 1 81 ? -22.211 4.281 27.671 1.00 58.78 81 GLU A C 1
ATOM 650 O O . GLU A 1 81 ? -22.340 4.553 28.863 1.00 58.78 81 GLU A O 1
ATOM 655 N N . TYR A 1 82 ? -23.015 4.820 26.747 1.00 58.19 82 TYR A N 1
ATOM 656 C CA . TYR A 1 82 ? -24.068 5.790 27.068 1.00 58.19 82 TYR A CA 1
ATOM 657 C C . TYR A 1 82 ? -25.191 5.218 27.957 1.00 58.19 82 TYR A C 1
ATOM 659 O O . TYR A 1 82 ? -25.622 5.887 28.897 1.00 58.19 82 TYR A O 1
ATOM 667 N N . GLU A 1 83 ? -25.653 3.992 27.695 1.00 59.03 83 GLU A N 1
ATOM 668 C CA . GLU A 1 83 ? -26.671 3.310 28.509 1.00 59.03 83 GLU A CA 1
ATOM 669 C C . GLU A 1 83 ? -26.165 3.035 29.935 1.00 59.03 83 GLU A C 1
ATOM 671 O O . GLU A 1 83 ? -26.881 3.318 30.895 1.00 59.03 83 GLU A O 1
ATOM 676 N N . GLY A 1 84 ? -24.908 2.603 30.093 1.00 57.81 84 GLY A N 1
ATOM 677 C CA . GLY A 1 84 ? -24.281 2.430 31.408 1.00 57.81 84 GLY A CA 1
ATOM 678 C C . GLY A 1 84 ? -24.186 3.736 32.209 1.00 57.81 84 GLY A C 1
ATOM 679 O O . GLY A 1 84 ? -24.482 3.755 33.402 1.00 57.81 84 GLY A O 1
ATOM 680 N N . TYR A 1 85 ? -23.870 4.860 31.553 1.00 56.69 85 TYR A N 1
ATOM 681 C CA . TYR A 1 85 ? -23.865 6.179 32.202 1.00 56.69 85 TYR A CA 1
ATOM 682 C C . TYR A 1 85 ? -25.261 6.660 32.638 1.00 56.69 85 TYR A C 1
ATOM 684 O O . TYR A 1 85 ? -25.363 7.444 33.583 1.00 56.69 85 TYR A O 1
ATOM 692 N N . GLN A 1 86 ? -26.338 6.232 31.969 1.00 56.19 86 GLN A N 1
ATOM 693 C CA . GLN A 1 86 ? -27.706 6.566 32.384 1.00 56.19 86 GLN A CA 1
ATOM 694 C C . GLN A 1 86 ? -28.151 5.761 33.615 1.00 56.19 86 GLN A C 1
ATOM 696 O O . GLN A 1 86 ? -28.851 6.313 34.461 1.00 56.19 86 GLN A O 1
ATOM 701 N N . GLU A 1 87 ? -27.729 4.501 33.760 1.00 52.78 87 GLU A N 1
ATOM 702 C CA . GLU A 1 87 ? -28.070 3.679 34.933 1.00 52.78 87 GLU A CA 1
ATOM 703 C C . GLU A 1 87 ? -27.420 4.208 36.228 1.00 52.78 87 GLU A C 1
ATOM 705 O O . GLU A 1 87 ? -28.091 4.304 37.261 1.00 52.78 87 GLU A O 1
ATOM 710 N N . ASP A 1 88 ? -26.164 4.664 36.165 1.00 52.62 88 ASP A N 1
ATOM 711 C CA . ASP A 1 88 ? -25.440 5.212 37.326 1.00 52.62 88 ASP A CA 1
ATOM 712 C C . ASP A 1 88 ? -25.995 6.566 37.817 1.00 52.62 88 ASP A C 1
ATOM 714 O O . ASP A 1 88 ? -25.937 6.880 39.010 1.00 52.62 88 ASP A O 1
ATOM 718 N N . LEU A 1 89 ? -26.584 7.375 36.927 1.00 54.16 89 LEU A N 1
ATOM 719 C CA . LEU A 1 89 ? -27.207 8.655 37.296 1.00 54.16 89 LEU A CA 1
ATOM 720 C C . LEU A 1 89 ? -28.541 8.482 38.042 1.00 54.16 89 LEU A C 1
ATOM 722 O O . LEU A 1 89 ? -28.962 9.399 38.748 1.00 54.16 89 LEU A O 1
ATOM 726 N N . ILE A 1 90 ? -29.200 7.326 37.913 1.00 56.12 90 ILE A N 1
ATOM 727 C CA . ILE A 1 90 ? -30.498 7.053 38.548 1.00 56.12 90 ILE A CA 1
ATOM 728 C C . ILE A 1 90 ? -30.317 6.479 39.967 1.00 56.12 90 ILE A C 1
ATOM 730 O O . ILE A 1 90 ? -31.155 6.726 40.832 1.00 56.12 90 ILE A O 1
ATOM 734 N N . GLN A 1 91 ? -29.214 5.777 40.259 1.00 52.72 91 GLN A N 1
ATOM 735 C CA . GLN A 1 91 ? -28.980 5.180 41.587 1.00 52.72 91 GLN A CA 1
ATOM 736 C C . GLN A 1 91 ? -28.407 6.139 42.646 1.00 52.72 91 GLN A C 1
ATOM 738 O O . GLN A 1 91 ? -28.539 5.869 43.838 1.00 52.72 91 GLN A O 1
ATOM 743 N N . GLY A 1 92 ? -27.808 7.270 42.259 1.00 52.41 92 GLY A N 1
ATOM 744 C CA . GLY A 1 92 ? -27.247 8.250 43.206 1.00 52.41 92 GLY A CA 1
ATOM 745 C C . GLY A 1 92 ? -28.261 9.230 43.816 1.00 52.41 92 GLY A C 1
ATOM 746 O O . GLY A 1 92 ? -27.870 10.131 44.558 1.00 52.41 92 GLY A O 1
ATOM 747 N N . GLY A 1 93 ? -29.543 9.101 43.464 1.00 51.12 93 GLY A N 1
ATOM 748 C CA . GLY A 1 93 ? -30.566 10.122 43.670 1.00 51.12 93 GLY A CA 1
ATOM 749 C C . GLY A 1 93 ? -31.539 9.907 44.825 1.00 51.12 93 GLY A C 1
ATOM 750 O O . GLY A 1 93 ? -32.555 10.581 44.817 1.00 51.12 93 GLY A O 1
ATOM 751 N N . GLU A 1 94 ? -31.295 9.028 45.802 1.00 52.41 94 GLU A N 1
ATOM 752 C CA . GLU A 1 94 ? -32.133 8.980 47.013 1.00 52.41 94 GLU A CA 1
ATOM 753 C C . GLU A 1 94 ? -31.321 8.669 48.274 1.00 52.41 94 GLU A C 1
ATOM 755 O O . GLU A 1 94 ? -30.986 7.525 48.570 1.00 52.41 94 GLU A O 1
ATOM 760 N N . SER A 1 95 ? -31.057 9.696 49.082 1.00 45.03 95 SER A N 1
ATOM 761 C CA . SER A 1 95 ? -31.165 9.582 50.543 1.00 45.03 95 SER A CA 1
ATOM 762 C C . SER A 1 95 ? -31.573 10.946 51.111 1.00 45.03 95 SER A C 1
ATOM 764 O O . SER A 1 95 ? -30.750 11.860 51.186 1.00 45.03 95 SER A O 1
ATOM 766 N N . GLN A 1 96 ? -32.863 11.088 51.437 1.00 45.09 96 GLN A N 1
ATOM 767 C CA . GLN A 1 96 ? -33.346 12.061 52.425 1.00 45.09 96 GLN A CA 1
ATOM 768 C C . GLN A 1 96 ? -32.970 11.603 53.836 1.00 45.09 96 GLN A C 1
ATOM 770 O O . GLN A 1 96 ? -32.891 10.371 54.047 1.00 45.09 96 GLN A O 1
#

Radius of gyration: 22.49 Å; chains: 1; bounding box: 49×22×73 Å

Foldseek 3Di:
DDDAQFWKDFPDCVVHWAIWGFHDWDDDPNFIWTATPVRDIDTPVRMDGDDPLCVVQRTHPPDPSSCCSVPVDDPVRVVVVVVVVVVVVVVVPDDD

pLDDT: mean 85.59, std 17.29, range [45.03, 98.38]